Protein AF-A0A1B6HK53-F1 (afdb_monomer_lite)

InterPro domains:
  IPR000101 Gamma-glutamyltranspeptidase [PTHR11686] (2-113)
  IPR029055 Nucleophile aminohydrolases, N-terminal [SSF56235] (1-111)
  IPR043138 Gamma-glutamyltranspeptidase, large subunit [G3DSA:1.10.246.130] (11-114)

Foldseek 3Di:
DVPDDDDDDAWDWAQAPVRDIDTHDDPVDLRLLVNLLCLLCRVVLVPDPDPLLSVQSSVLSNLVSVLLNVLHHHCVPHDVVSVVVSSCCSRPNVSSVVSSVVRDSPDDDPDSVD

Sequence (114 aa):
MNNYTVQWEDPYRADLSDGSTVYSAALPGSGILVTFMLRVLDGFLQFAYSDLQRSQLIIEAFKHAYGRRSDLGDKNKIDPTIFDEVEKNLTDEAAILAVREKIKSNWTSNDVTY

Organism: NCBI:txid320908

Structure (mmCIF, N/CA/C/O backbone):
data_AF-A0A1B6HK53-F1
#
_entry.id   AF-A0A1B6HK53-F1
#
loop_
_atom_site.group_PDB
_atom_site.id
_atom_site.type_symbol
_atom_site.label_atom_id
_atom_site.label_alt_id
_atom_site.label_comp_id
_atom_site.label_asym_id
_atom_site.label_entity_id
_atom_site.label_seq_id
_atom_site.pdbx_PDB_ins_code
_atom_site.Cartn_x
_atom_site.Cartn_y
_atom_site.Cartn_z
_atom_site.occupancy
_atom_site.B_iso_or_equiv
_atom_site.auth_seq_id
_atom_site.auth_comp_id
_atom_site.auth_asym_id
_atom_site.auth_atom_id
_atom_site.pdbx_PDB_model_num
ATOM 1 N N . MET A 1 1 ? -25.337 11.917 21.876 1.00 66.56 1 MET A N 1
ATOM 2 C CA . MET A 1 1 ? -23.873 12.028 22.078 1.00 66.56 1 MET A CA 1
ATOM 3 C C . MET A 1 1 ? -23.387 11.405 23.389 1.00 66.56 1 MET A C 1
ATOM 5 O O . MET A 1 1 ? -22.202 11.143 23.486 1.00 66.56 1 MET A O 1
ATOM 9 N N . ASN A 1 2 ? -24.261 11.084 24.354 1.00 88.88 2 ASN A N 1
ATOM 10 C CA . ASN A 1 2 ? -23.853 10.614 25.691 1.00 88.88 2 ASN A CA 1
ATOM 11 C C . ASN A 1 2 ? -23.100 9.265 25.742 1.00 88.88 2 ASN A C 1
ATOM 13 O O . ASN A 1 2 ? -22.517 8.964 26.773 1.00 88.88 2 ASN A O 1
ATOM 17 N N . ASN A 1 3 ? -23.090 8.482 24.654 1.00 92.38 3 ASN A N 1
ATOM 18 C CA . ASN A 1 3 ? -22.441 7.162 24.587 1.00 92.38 3 ASN A CA 1
ATOM 19 C C . ASN A 1 3 ? -21.288 7.107 23.565 1.00 92.38 3 ASN A C 1
ATOM 21 O O . ASN A 1 3 ? -20.885 6.022 23.157 1.00 92.38 3 ASN A O 1
ATOM 25 N N . TYR A 1 4 ? -20.805 8.255 23.080 1.00 93.12 4 TYR A N 1
ATOM 26 C CA . TYR A 1 4 ? -19.653 8.279 22.180 1.00 93.12 4 TYR A CA 1
ATOM 27 C C . TYR A 1 4 ? -18.367 8.031 22.973 1.00 93.12 4 TYR A C 1
ATOM 29 O O . TYR A 1 4 ? -18.109 8.720 23.960 1.00 93.12 4 TYR A O 1
ATOM 37 N N . THR A 1 5 ? -17.553 7.082 22.521 1.00 92.00 5 THR A N 1
ATOM 38 C CA . THR A 1 5 ? -16.227 6.805 23.077 1.00 92.00 5 THR A CA 1
ATOM 39 C C . THR A 1 5 ? -15.192 6.817 21.960 1.00 92.00 5 THR A C 1
ATOM 41 O O . THR A 1 5 ? -15.459 6.387 20.840 1.00 92.00 5 THR A O 1
ATOM 44 N N . VAL A 1 6 ? -14.006 7.344 22.263 1.00 93.00 6 VAL A N 1
ATOM 45 C CA . VAL A 1 6 ? -12.851 7.262 21.363 1.00 93.00 6 VAL A CA 1
ATOM 46 C C . VAL A 1 6 ? -12.129 5.937 21.577 1.00 93.00 6 VAL A C 1
ATOM 48 O O . VAL A 1 6 ? -12.142 5.394 22.683 1.00 93.00 6 VAL A O 1
ATOM 51 N N . GLN A 1 7 ? -11.489 5.436 20.527 1.00 91.38 7 GLN A N 1
ATOM 52 C CA . GLN A 1 7 ? -10.655 4.241 20.577 1.00 91.38 7 GLN A CA 1
ATOM 53 C C . GLN A 1 7 ? -9.225 4.623 20.206 1.00 91.38 7 GLN A C 1
ATOM 55 O O . GLN A 1 7 ? -9.010 5.405 19.279 1.00 91.38 7 GLN A O 1
ATOM 60 N N . TRP A 1 8 ? -8.268 4.102 20.968 1.00 93.31 8 TRP A N 1
ATOM 61 C CA . TRP A 1 8 ? -6.847 4.207 20.662 1.00 93.31 8 TRP A CA 1
ATOM 62 C C . TRP A 1 8 ? -6.422 2.935 19.951 1.00 93.31 8 TRP A C 1
ATOM 64 O O . TRP A 1 8 ? -6.724 1.843 20.424 1.00 93.31 8 TRP A O 1
ATOM 74 N N . GLU A 1 9 ? -5.747 3.100 18.824 1.00 94.44 9 GLU A N 1
ATOM 75 C CA . GLU A 1 9 ? -5.347 2.013 17.943 1.00 94.44 9 GLU A CA 1
ATOM 76 C C . GLU A 1 9 ? -3.925 2.255 17.456 1.00 94.44 9 GLU A C 1
ATOM 78 O O . GLU A 1 9 ? -3.526 3.406 17.240 1.00 94.44 9 GLU A O 1
ATOM 83 N N . ASP A 1 10 ? -3.176 1.172 17.270 1.00 95.56 10 ASP A N 1
ATOM 84 C CA . ASP A 1 10 ? -1.828 1.257 16.727 1.00 95.56 10 ASP A CA 1
ATOM 85 C C . ASP A 1 10 ? -1.876 1.669 15.248 1.00 95.56 10 ASP A C 1
ATOM 87 O O . ASP A 1 10 ? -2.697 1.157 14.479 1.00 95.56 10 ASP A O 1
ATOM 91 N N . PRO A 1 11 ? -1.015 2.605 14.815 1.00 97.31 11 PRO A N 1
ATOM 92 C CA . PRO A 1 11 ? -0.975 3.029 13.427 1.00 97.31 11 PRO A CA 1
ATOM 93 C C . PRO A 1 11 ? -0.433 1.915 12.529 1.00 97.31 11 PRO A C 1
ATOM 95 O O . PRO A 1 11 ? 0.471 1.167 12.907 1.00 97.31 11 PRO A O 1
ATOM 98 N N . TYR A 1 12 ? -0.894 1.889 11.280 1.00 98.00 12 TYR A N 1
ATOM 99 C CA . TYR A 1 12 ? -0.194 1.128 10.250 1.00 98.00 12 TYR A CA 1
ATOM 100 C C . TYR A 1 12 ? 1.126 1.815 9.918 1.00 98.00 12 TYR A C 1
ATOM 102 O O . TYR A 1 12 ? 1.200 3.048 9.875 1.00 98.00 12 TYR A O 1
ATOM 110 N N . ARG A 1 13 ? 2.166 1.020 9.655 1.00 97.38 13 ARG A N 1
ATOM 111 C CA . ARG A 1 13 ? 3.497 1.529 9.320 1.00 97.38 13 ARG A CA 1
ATOM 112 C C . ARG A 1 13 ? 4.039 0.934 8.025 1.00 97.38 13 ARG A C 1
ATOM 114 O O . ARG A 1 13 ? 3.767 -0.220 7.707 1.00 97.38 13 ARG A O 1
ATOM 121 N N . ALA A 1 14 ? 4.839 1.717 7.313 1.00 98.06 14 ALA A N 1
ATOM 122 C CA . ALA A 1 14 ? 5.667 1.264 6.205 1.00 98.06 14 ALA A CA 1
ATOM 123 C C . ALA A 1 14 ? 7.106 1.718 6.440 1.00 98.06 14 ALA A C 1
ATOM 125 O O . ALA A 1 14 ? 7.377 2.917 6.456 1.00 98.06 14 ALA A O 1
ATOM 126 N N . ASP A 1 15 ? 8.010 0.758 6.589 1.00 97.75 15 ASP A N 1
ATOM 127 C CA . ASP A 1 15 ? 9.449 1.004 6.578 1.00 97.75 15 ASP A CA 1
ATOM 128 C C . ASP A 1 15 ? 9.921 0.991 5.120 1.00 97.75 15 ASP A C 1
ATOM 130 O O . ASP A 1 15 ? 9.546 0.093 4.368 1.00 97.75 15 ASP A O 1
ATOM 134 N N . LEU A 1 16 ? 10.667 2.002 4.682 1.00 97.44 16 LEU A N 1
ATOM 135 C CA . LEU A 1 16 ? 11.100 2.178 3.292 1.00 97.44 16 LEU A CA 1
ATOM 136 C C . LEU A 1 16 ? 12.608 1.951 3.148 1.00 97.44 16 LEU A C 1
ATOM 138 O O . LEU A 1 16 ? 13.372 2.060 4.108 1.00 97.44 16 LEU A O 1
ATOM 142 N N . SER A 1 17 ? 13.045 1.637 1.930 1.00 96.19 17 SER A N 1
ATOM 143 C CA . SER A 1 17 ? 14.442 1.313 1.620 1.00 96.19 17 SER A CA 1
ATOM 144 C C . SER A 1 17 ? 15.427 2.465 1.853 1.00 96.19 17 SER A C 1
ATOM 146 O O . SER A 1 17 ? 16.621 2.220 2.017 1.00 96.19 17 SER A O 1
ATOM 148 N N . ASP A 1 18 ? 14.944 3.707 1.919 1.00 95.50 18 ASP A N 1
ATOM 149 C CA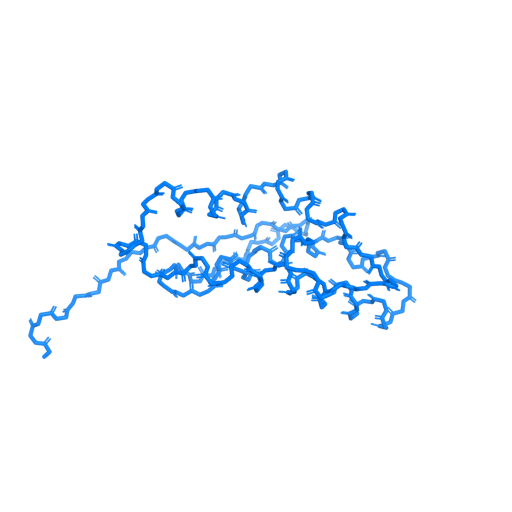 . ASP A 1 18 ? 15.738 4.895 2.253 1.00 95.50 18 ASP A CA 1
ATOM 150 C C . ASP A 1 18 ? 15.946 5.089 3.770 1.00 95.50 18 ASP A C 1
ATOM 152 O O . ASP A 1 18 ? 16.623 6.029 4.187 1.00 95.50 18 ASP A O 1
ATOM 156 N N . GLY A 1 19 ? 15.386 4.198 4.597 1.00 97.31 19 GLY A N 1
ATOM 157 C CA . GLY A 1 19 ? 15.437 4.261 6.057 1.00 97.31 19 GLY A CA 1
ATOM 158 C C . GLY A 1 19 ? 14.319 5.092 6.691 1.00 97.31 19 GLY A C 1
ATOM 159 O O . GLY A 1 19 ? 14.281 5.215 7.916 1.00 97.31 19 GLY A O 1
ATOM 160 N N . SER A 1 20 ? 13.406 5.655 5.896 1.00 97.69 20 SER A N 1
ATOM 161 C CA . SER A 1 20 ? 12.235 6.373 6.397 1.00 97.69 20 SER A CA 1
ATOM 162 C C . SER A 1 20 ? 11.149 5.401 6.872 1.00 97.69 20 SER A C 1
ATOM 164 O O . SER A 1 20 ? 10.888 4.384 6.231 1.00 97.69 20 SER A O 1
ATOM 166 N N . THR A 1 21 ? 10.440 5.758 7.946 1.00 98.38 21 THR A N 1
ATOM 167 C CA . THR A 1 21 ? 9.216 5.061 8.377 1.00 98.38 21 THR A CA 1
ATOM 168 C C . THR A 1 21 ? 8.018 5.989 8.237 1.00 98.38 21 THR A C 1
ATOM 170 O O . THR A 1 21 ? 7.991 7.087 8.798 1.00 98.38 21 THR A O 1
ATOM 173 N N . VAL A 1 22 ? 6.995 5.533 7.520 1.00 98.12 22 VAL A N 1
ATOM 174 C CA . VAL A 1 22 ? 5.719 6.236 7.370 1.00 98.12 22 VAL A CA 1
ATOM 175 C C . VAL A 1 22 ? 4.692 5.611 8.301 1.00 98.12 22 VAL A C 1
ATOM 177 O O . VAL A 1 22 ? 4.440 4.414 8.216 1.00 98.12 22 VAL A O 1
ATOM 180 N N . TYR A 1 23 ? 4.062 6.430 9.141 1.00 98.38 23 TYR A N 1
ATOM 181 C CA . TYR A 1 23 ? 2.931 6.036 9.982 1.00 98.38 23 TYR A CA 1
ATOM 182 C C . TYR A 1 23 ? 1.628 6.578 9.397 1.00 98.38 23 TYR A C 1
ATOM 184 O O . TYR A 1 23 ? 1.565 7.727 8.955 1.00 98.38 23 TYR A O 1
ATOM 192 N N . SER A 1 24 ? 0.577 5.764 9.402 1.00 98.00 24 SER A N 1
ATOM 193 C CA . SER A 1 24 ? -0.739 6.136 8.890 1.00 98.00 24 SER A CA 1
ATOM 194 C C . SER A 1 24 ? -1.868 5.610 9.775 1.00 98.00 24 SER A C 1
ATOM 196 O O . SER A 1 24 ? -1.667 4.764 10.644 1.00 98.00 24 SER A O 1
ATOM 198 N N . ALA A 1 25 ? -3.069 6.148 9.573 1.00 96.62 25 ALA A N 1
ATOM 199 C CA . ALA A 1 25 ? -4.221 5.880 10.426 1.00 96.62 25 ALA A CA 1
ATOM 200 C C . ALA A 1 25 ? -4.624 4.394 10.424 1.00 96.62 25 ALA A C 1
ATOM 202 O O . ALA A 1 25 ? -4.709 3.774 9.363 1.00 96.62 25 ALA A O 1
ATOM 203 N N . ALA A 1 26 ? -4.941 3.864 11.606 1.00 96.31 26 ALA A N 1
ATOM 204 C CA . ALA A 1 26 ? -5.563 2.555 11.779 1.00 96.31 26 ALA A CA 1
ATOM 205 C C . ALA A 1 26 ? -6.967 2.489 11.144 1.00 96.31 26 ALA A C 1
ATOM 207 O O . ALA A 1 26 ? -7.538 3.512 10.743 1.00 96.31 26 ALA A O 1
ATOM 208 N N . LEU A 1 27 ? -7.554 1.290 11.095 1.00 95.06 27 LEU A N 1
ATOM 209 C CA . LEU A 1 27 ? -8.969 1.125 10.756 1.00 95.06 27 LEU A CA 1
ATOM 210 C C . LEU A 1 27 ? -9.873 1.877 11.753 1.00 95.06 27 LEU A C 1
ATOM 212 O O . LEU A 1 27 ? -9.514 2.004 12.923 1.00 95.06 27 LEU A O 1
ATOM 216 N N . PRO A 1 28 ? -11.043 2.387 11.320 1.00 94.00 28 PRO A N 1
ATOM 217 C CA . PRO A 1 28 ? -11.641 2.286 9.979 1.00 94.00 28 PRO A CA 1
ATOM 218 C C . PRO A 1 28 ? -11.047 3.256 8.932 1.00 94.00 28 PRO A C 1
ATOM 220 O O . PRO A 1 28 ? -11.570 3.373 7.821 1.00 94.00 28 PRO A O 1
ATOM 223 N N . GLY A 1 29 ? -9.963 3.971 9.257 1.00 94.50 29 GLY A N 1
ATOM 224 C CA . GLY A 1 29 ? -9.174 4.733 8.288 1.00 94.50 29 GLY A CA 1
ATOM 225 C C . GLY A 1 29 ? -8.486 3.834 7.253 1.00 94.50 29 GLY A C 1
ATOM 226 O O . GLY A 1 29 ? -8.399 2.625 7.406 1.00 94.50 29 GLY A O 1
ATOM 227 N N . SER A 1 30 ? -7.996 4.410 6.153 1.00 96.00 30 SER A N 1
ATOM 228 C CA . SER A 1 30 ? -7.386 3.643 5.045 1.00 96.00 30 SER A CA 1
ATOM 229 C C . SER A 1 30 ? -5.852 3.657 5.056 1.00 96.00 30 SER A C 1
ATOM 231 O O . SER A 1 30 ? -5.232 3.509 4.004 1.00 96.00 30 SER A O 1
ATOM 233 N N . GLY A 1 31 ? -5.228 3.837 6.226 1.00 97.88 31 GLY A N 1
ATOM 234 C CA . GLY A 1 31 ? -3.770 3.910 6.335 1.00 97.88 31 GLY A CA 1
ATOM 235 C C . GLY A 1 31 ? -3.064 2.622 5.920 1.00 97.88 31 GLY A C 1
ATOM 236 O O . GLY A 1 31 ? -2.031 2.712 5.265 1.00 97.88 31 GLY A O 1
ATOM 237 N N . ILE A 1 32 ? -3.677 1.455 6.166 1.00 98.06 32 ILE A N 1
ATOM 238 C CA . ILE A 1 32 ? -3.183 0.147 5.694 1.00 98.06 32 ILE A CA 1
ATOM 239 C C . ILE A 1 32 ? -2.959 0.113 4.176 1.00 98.06 32 ILE A C 1
ATOM 241 O O . ILE A 1 32 ? -1.979 -0.452 3.700 1.00 98.06 32 ILE A O 1
ATOM 245 N N . LEU A 1 33 ? -3.831 0.768 3.399 1.00 98.44 33 LEU A N 1
ATOM 246 C CA . LEU A 1 33 ? -3.679 0.828 1.946 1.00 98.44 33 LEU A CA 1
ATOM 247 C C . LEU A 1 33 ? -2.554 1.770 1.537 1.00 98.44 33 LEU A C 1
ATOM 249 O O . LEU A 1 33 ? -1.821 1.469 0.603 1.00 98.44 33 LEU A O 1
ATOM 253 N N . VAL A 1 34 ? -2.401 2.901 2.229 1.00 98.25 34 VAL A N 1
ATOM 254 C CA . VAL A 1 34 ? -1.301 3.840 1.969 1.00 98.25 34 VAL A CA 1
ATOM 255 C C . VAL A 1 34 ? 0.038 3.161 2.233 1.00 98.25 34 VAL A C 1
ATOM 257 O O . VAL A 1 34 ? 0.920 3.208 1.378 1.00 98.25 34 VAL A O 1
ATOM 260 N N . THR A 1 35 ? 0.179 2.483 3.372 1.00 98.50 35 THR A N 1
ATOM 261 C CA . THR A 1 35 ? 1.406 1.759 3.719 1.00 98.50 35 THR A CA 1
ATOM 262 C C . THR A 1 35 ? 1.673 0.624 2.736 1.00 98.50 35 THR A C 1
ATOM 264 O O . THR A 1 35 ? 2.794 0.517 2.245 1.00 98.50 35 THR A O 1
ATOM 267 N N . PHE A 1 36 ? 0.651 -0.147 2.351 1.00 98.62 36 PHE A N 1
ATOM 268 C CA . PHE A 1 36 ? 0.760 -1.173 1.312 1.00 98.62 36 PHE A CA 1
ATOM 269 C C . PHE A 1 36 ? 1.250 -0.597 -0.026 1.00 98.62 36 PHE A C 1
ATOM 271 O O . PHE A 1 36 ? 2.237 -1.079 -0.574 1.00 98.62 36 PHE A O 1
ATOM 278 N N . MET A 1 37 ? 0.621 0.470 -0.537 1.00 98.69 37 MET A N 1
ATOM 279 C CA . MET A 1 37 ? 1.005 1.096 -1.812 1.00 98.69 37 MET A CA 1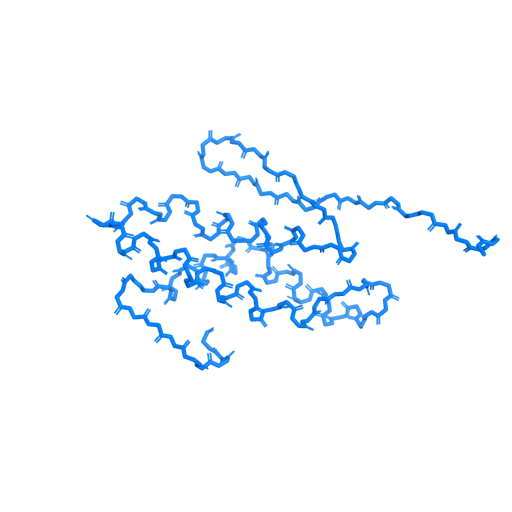
ATOM 280 C C . MET A 1 37 ? 2.449 1.603 -1.785 1.00 98.69 37 MET A C 1
ATOM 282 O O . MET A 1 37 ? 3.188 1.396 -2.746 1.00 98.69 37 MET A O 1
ATOM 286 N N . LEU A 1 38 ? 2.877 2.227 -0.684 1.00 98.31 38 LEU A N 1
ATOM 287 C CA . LEU A 1 38 ? 4.260 2.678 -0.523 1.00 98.31 38 LEU A CA 1
ATOM 288 C C . LEU A 1 38 ? 5.238 1.502 -0.517 1.00 98.31 38 LEU A C 1
ATOM 290 O O . LEU A 1 38 ? 6.236 1.549 -1.232 1.00 98.31 38 LEU A O 1
ATOM 294 N N . ARG A 1 39 ? 4.930 0.422 0.212 1.00 98.44 39 ARG A N 1
ATOM 295 C CA . ARG A 1 39 ? 5.752 -0.797 0.212 1.00 98.44 39 ARG A CA 1
ATOM 296 C C . ARG A 1 39 ? 5.793 -1.459 -1.167 1.00 98.44 39 ARG A C 1
ATOM 298 O O . ARG A 1 39 ? 6.861 -1.883 -1.589 1.00 98.44 39 ARG A O 1
ATOM 305 N N . VAL A 1 40 ? 4.694 -1.494 -1.925 1.00 98.44 40 VAL A N 1
ATOM 306 C CA . VAL A 1 40 ? 4.687 -1.993 -3.317 1.00 98.44 40 VAL A CA 1
ATOM 307 C C . VAL A 1 40 ? 5.574 -1.135 -4.224 1.00 98.44 40 VAL A C 1
ATOM 309 O O . VAL A 1 40 ? 6.254 -1.684 -5.086 1.00 98.44 40 VAL A O 1
ATOM 312 N N . LEU A 1 41 ? 5.613 0.184 -4.033 1.00 98.12 41 LEU A N 1
ATOM 313 C CA . LEU A 1 41 ? 6.356 1.113 -4.895 1.00 98.12 41 LEU A CA 1
ATOM 314 C C . LEU A 1 41 ? 7.822 1.338 -4.480 1.00 98.12 41 LEU A C 1
ATOM 316 O O . LEU A 1 41 ? 8.608 1.833 -5.292 1.00 98.12 41 LEU A O 1
ATOM 320 N N . ASP A 1 42 ? 8.204 0.964 -3.258 1.00 97.62 42 ASP A N 1
ATOM 321 C CA . ASP A 1 42 ? 9.531 1.192 -2.671 1.00 97.62 42 ASP A CA 1
ATOM 322 C C . ASP A 1 42 ? 10.675 0.580 -3.503 1.00 97.62 42 ASP A C 1
ATOM 324 O O . ASP A 1 42 ? 10.782 -0.639 -3.658 1.00 97.62 42 ASP A O 1
ATOM 328 N N . GLY A 1 43 ? 11.516 1.429 -4.097 1.00 95.25 43 GLY A N 1
ATOM 329 C CA . GLY A 1 43 ? 12.559 1.018 -5.045 1.00 95.25 43 GLY A CA 1
ATOM 330 C C . GLY A 1 43 ? 12.036 0.485 -6.388 1.00 95.25 43 GLY A C 1
ATOM 331 O O . GLY A 1 43 ? 12.828 0.186 -7.274 1.00 95.25 43 GLY A O 1
ATOM 332 N N . PHE A 1 44 ? 10.721 0.382 -6.598 1.00 95.31 44 PHE A N 1
ATOM 333 C CA . PHE A 1 44 ? 10.145 -0.160 -7.833 1.00 95.31 44 PHE A CA 1
ATOM 334 C C . PHE A 1 44 ? 10.112 0.877 -8.964 1.00 95.31 44 PHE A C 1
ATOM 336 O O . PHE A 1 44 ? 10.320 0.556 -10.134 1.00 95.31 44 PHE A O 1
ATOM 343 N N . LEU A 1 45 ? 9.928 2.154 -8.623 1.00 95.75 45 LEU A N 1
ATOM 344 C CA . LEU A 1 45 ? 9.858 3.241 -9.608 1.00 95.75 45 LEU A CA 1
ATOM 345 C C . LEU A 1 45 ? 11.177 3.497 -10.351 1.00 95.75 45 LEU A C 1
ATOM 347 O O . LEU A 1 45 ? 11.160 4.097 -11.425 1.00 95.75 45 LEU A O 1
ATOM 351 N N . GLN A 1 46 ? 12.307 3.014 -9.826 1.00 94.94 46 GLN A N 1
ATOM 352 C CA . GLN A 1 46 ? 13.615 3.140 -10.477 1.00 94.94 46 GLN A CA 1
ATOM 353 C C . GLN A 1 46 ? 13.709 2.346 -11.791 1.00 94.94 46 GLN A C 1
ATOM 355 O O . GLN A 1 46 ? 14.558 2.640 -12.628 1.00 94.94 46 GLN A O 1
ATOM 360 N N . PHE A 1 47 ? 12.834 1.352 -11.987 1.00 93.00 47 PHE A N 1
ATOM 361 C CA . PHE A 1 47 ? 12.799 0.523 -13.194 1.00 93.00 47 PHE A CA 1
ATOM 362 C C . PHE A 1 47 ? 11.991 1.153 -14.341 1.00 93.00 47 PHE A C 1
ATOM 364 O O . PHE A 1 47 ? 11.922 0.586 -15.429 1.00 93.00 47 PHE A O 1
ATOM 371 N N . ALA A 1 48 ? 11.373 2.317 -14.121 1.00 96.00 48 ALA A N 1
ATOM 372 C CA . ALA A 1 48 ? 10.639 3.042 -15.150 1.00 96.00 48 ALA A CA 1
ATOM 373 C C . ALA A 1 48 ? 11.537 4.052 -15.886 1.00 96.00 48 ALA A C 1
ATOM 375 O O . ALA A 1 48 ? 12.178 4.910 -15.278 1.00 96.00 48 ALA A O 1
ATOM 376 N N . TYR A 1 49 ? 11.508 4.008 -17.218 1.00 96.31 49 TYR A N 1
ATOM 377 C CA . TYR A 1 49 ? 12.333 4.839 -18.104 1.00 96.31 49 TYR A CA 1
ATOM 378 C C . TYR A 1 49 ? 11.643 6.133 -18.557 1.00 96.31 49 TYR A C 1
ATOM 380 O O . TYR A 1 49 ? 12.255 6.965 -19.222 1.00 96.31 49 TYR A O 1
ATOM 388 N N . SER A 1 50 ? 10.368 6.321 -18.214 1.00 97.75 50 SER A N 1
ATOM 389 C CA . SER A 1 50 ? 9.585 7.507 -18.563 1.00 97.75 50 SER A CA 1
ATOM 390 C C . SER A 1 50 ? 8.540 7.816 -17.498 1.00 97.75 50 SER A C 1
ATOM 392 O O . SER A 1 50 ? 8.183 6.955 -16.691 1.00 97.75 50 SER A O 1
ATOM 394 N N . ASP A 1 51 ? 8.008 9.037 -17.521 1.00 97.38 51 ASP A N 1
ATOM 395 C CA . ASP A 1 51 ? 6.916 9.423 -16.622 1.00 97.38 51 ASP A CA 1
ATOM 396 C C . ASP A 1 51 ? 5.649 8.615 -16.891 1.00 97.38 51 ASP A C 1
ATOM 398 O O . ASP A 1 51 ? 4.967 8.228 -15.950 1.00 97.38 51 ASP A O 1
ATOM 402 N N . LEU A 1 52 ? 5.395 8.249 -18.153 1.00 97.50 52 LEU A N 1
ATOM 403 C CA . LEU A 1 52 ? 4.292 7.358 -18.509 1.00 97.50 52 LEU A CA 1
ATOM 404 C C . LEU A 1 52 ? 4.420 5.995 -17.812 1.00 97.50 52 LEU A C 1
ATOM 406 O O . LEU A 1 52 ? 3.456 5.514 -17.222 1.00 97.50 52 LEU A O 1
ATOM 410 N N . GLN A 1 53 ? 5.611 5.389 -17.835 1.00 97.94 53 GLN A N 1
ATOM 411 C CA . GLN A 1 53 ? 5.847 4.122 -17.140 1.00 97.94 53 GLN A CA 1
ATOM 412 C C . GLN A 1 53 ? 5.763 4.283 -15.620 1.00 97.94 53 GLN A C 1
ATOM 414 O O . GLN A 1 53 ? 5.186 3.425 -14.958 1.00 97.94 53 GLN A O 1
ATOM 419 N N . ARG A 1 54 ? 6.280 5.383 -15.053 1.00 98.00 54 ARG A N 1
ATOM 420 C CA . ARG A 1 54 ? 6.149 5.670 -13.614 1.00 98.00 54 ARG A CA 1
ATOM 421 C C . ARG A 1 54 ? 4.686 5.779 -13.202 1.00 98.00 54 ARG A C 1
ATOM 423 O O . ARG A 1 54 ? 4.280 5.119 -12.251 1.00 98.00 54 ARG A O 1
ATOM 430 N N . SER A 1 55 ? 3.888 6.554 -13.935 1.00 98.12 55 SER A N 1
ATOM 431 C CA . SER A 1 55 ? 2.448 6.663 -13.701 1.00 98.12 55 SER A CA 1
ATOM 432 C C . SER A 1 55 ? 1.761 5.306 -13.809 1.00 98.12 55 SER A C 1
ATOM 434 O O . SER A 1 55 ? 0.946 4.995 -12.949 1.00 98.12 55 SER A O 1
ATOM 436 N N . GLN A 1 56 ? 2.126 4.473 -14.790 1.00 97.88 56 GLN A N 1
ATOM 437 C CA . GLN A 1 56 ? 1.576 3.123 -14.922 1.00 97.88 56 GLN A CA 1
ATOM 438 C C . GLN A 1 56 ? 1.852 2.266 -13.678 1.00 97.88 56 GLN A C 1
ATOM 440 O O . GLN A 1 56 ? 0.920 1.689 -13.128 1.00 97.88 56 GLN A O 1
ATOM 445 N N . LEU A 1 57 ? 3.095 2.220 -13.185 1.00 98.25 57 LEU A N 1
ATOM 446 C CA . LEU A 1 57 ? 3.435 1.449 -11.980 1.00 98.25 57 LEU A CA 1
ATOM 447 C C . LEU A 1 57 ? 2.667 1.941 -10.741 1.00 98.25 57 LEU A C 1
ATOM 449 O O . LEU A 1 57 ? 2.175 1.127 -9.960 1.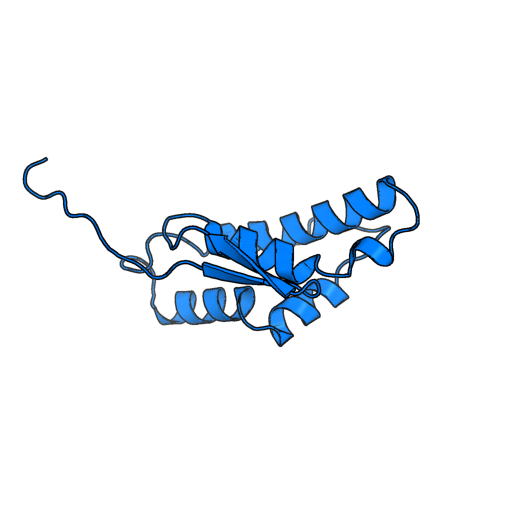00 98.25 57 LEU A O 1
ATOM 453 N N . ILE A 1 58 ? 2.525 3.263 -10.581 1.00 98.56 58 ILE A N 1
ATOM 454 C CA . ILE A 1 58 ? 1.750 3.871 -9.486 1.00 98.56 58 ILE A CA 1
ATOM 455 C C . ILE A 1 58 ? 0.271 3.482 -9.588 1.00 98.56 58 ILE A C 1
ATOM 457 O O . ILE A 1 58 ? -0.322 3.050 -8.602 1.00 98.56 58 ILE A O 1
ATOM 461 N N . ILE A 1 59 ? -0.320 3.605 -10.778 1.00 98.06 59 ILE A N 1
ATOM 462 C CA . ILE A 1 59 ? -1.730 3.282 -11.019 1.00 98.06 59 ILE A CA 1
ATOM 463 C C . ILE A 1 59 ? -2.004 1.804 -10.731 1.00 98.06 59 ILE A C 1
ATOM 465 O O . ILE A 1 59 ? -2.995 1.492 -10.074 1.00 98.06 59 ILE A O 1
ATOM 469 N N . GLU A 1 60 ? -1.136 0.890 -11.161 1.00 98.12 60 GLU A N 1
ATOM 470 C CA . GLU A 1 60 ? -1.320 -0.539 -10.891 1.00 98.12 60 GLU A CA 1
ATOM 471 C C . GLU A 1 60 ? -1.218 -0.860 -9.392 1.00 98.12 60 GLU A C 1
ATOM 473 O O . GLU A 1 60 ? -2.054 -1.598 -8.870 1.00 98.12 60 GLU A O 1
ATOM 478 N N . ALA A 1 61 ? -0.276 -0.247 -8.664 1.00 98.12 61 ALA A N 1
ATOM 479 C CA . ALA A 1 61 ? -0.203 -0.389 -7.207 1.00 98.12 61 ALA A CA 1
ATOM 480 C C . ALA A 1 61 ? -1.495 0.098 -6.527 1.00 98.12 61 ALA A C 1
ATOM 482 O O . ALA A 1 61 ? -2.005 -0.550 -5.609 1.00 98.12 61 ALA A O 1
ATOM 483 N N . PHE A 1 62 ? -2.068 1.202 -7.016 1.00 97.81 62 PHE A N 1
ATOM 484 C CA . PHE A 1 62 ? -3.341 1.719 -6.518 1.00 97.81 62 PHE A CA 1
ATOM 485 C C . PHE A 1 62 ? -4.484 0.747 -6.806 1.00 97.81 62 PHE A C 1
ATOM 487 O O . PHE A 1 62 ? -5.305 0.500 -5.928 1.00 97.81 62 PHE A O 1
ATOM 494 N N . LYS A 1 63 ? -4.535 0.146 -7.996 1.00 97.25 63 LYS A N 1
ATOM 495 C CA . LYS A 1 63 ? -5.577 -0.828 -8.347 1.00 97.25 63 LYS A CA 1
ATOM 496 C C . LYS A 1 63 ? -5.560 -2.045 -7.431 1.00 97.25 63 LYS A C 1
ATOM 498 O O . LYS A 1 63 ? -6.615 -2.402 -6.915 1.00 97.25 63 LYS A O 1
ATOM 503 N N . HIS A 1 64 ? -4.392 -2.627 -7.159 1.00 96.25 64 HIS A N 1
ATOM 504 C CA . HIS A 1 64 ? -4.300 -3.753 -6.224 1.00 96.25 64 HIS A CA 1
ATOM 505 C C . HIS A 1 64 ? -4.705 -3.356 -4.797 1.00 96.25 64 HIS A C 1
ATOM 507 O O . HIS A 1 64 ? -5.446 -4.091 -4.146 1.00 96.25 64 HIS A O 1
ATOM 513 N N . ALA A 1 65 ? -4.300 -2.172 -4.324 1.00 97.00 65 ALA A N 1
ATOM 514 C CA . ALA A 1 65 ? -4.694 -1.683 -3.003 1.00 97.00 65 ALA A CA 1
ATOM 515 C C . ALA A 1 65 ? -6.214 -1.470 -2.895 1.00 97.00 65 ALA A C 1
ATOM 517 O O . ALA A 1 65 ? -6.863 -1.951 -1.966 1.00 97.00 65 ALA A O 1
ATOM 518 N N . TYR A 1 66 ? -6.805 -0.778 -3.870 1.00 95.75 66 TYR A N 1
ATOM 519 C CA . TYR A 1 66 ? -8.238 -0.492 -3.882 1.00 95.75 66 TYR A CA 1
ATOM 520 C C . TYR A 1 66 ? -9.095 -1.726 -4.177 1.00 95.75 66 TYR A C 1
ATOM 522 O O . TYR A 1 66 ? -10.225 -1.782 -3.694 1.00 95.75 66 TYR A O 1
ATOM 530 N N . GLY A 1 67 ? -8.560 -2.741 -4.861 1.00 93.94 67 GLY A N 1
ATOM 531 C CA . GLY A 1 67 ? -9.212 -4.045 -5.005 1.00 93.94 67 GLY A CA 1
ATOM 532 C C . GLY A 1 67 ? -9.534 -4.689 -3.653 1.00 93.94 67 GLY A C 1
ATOM 533 O O . GLY A 1 67 ? -10.604 -5.265 -3.486 1.00 93.94 67 GLY A O 1
ATOM 534 N N . ARG A 1 68 ? -8.671 -4.490 -2.648 1.00 93.12 68 ARG A N 1
ATOM 535 C CA . ARG A 1 68 ? -8.872 -4.985 -1.273 1.00 93.12 68 ARG A CA 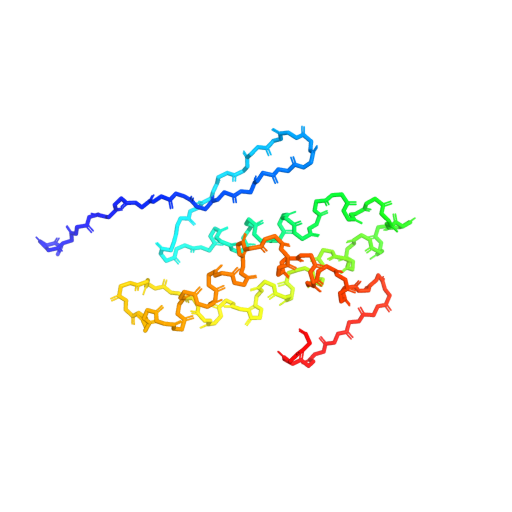1
ATOM 536 C C . ARG A 1 68 ? -9.653 -4.029 -0.375 1.00 93.12 68 ARG A C 1
ATOM 538 O O . ARG A 1 68 ? -10.064 -4.398 0.717 1.00 93.12 68 ARG A O 1
ATOM 545 N N . ARG A 1 69 ? -9.907 -2.787 -0.804 1.00 94.12 69 ARG A N 1
ATOM 546 C CA . ARG A 1 69 ? -10.567 -1.767 0.035 1.00 94.12 69 ARG A CA 1
ATOM 547 C C . ARG A 1 69 ? -11.997 -2.140 0.431 1.00 94.12 69 ARG A C 1
ATOM 549 O O . ARG A 1 69 ? -12.495 -1.623 1.432 1.00 94.12 69 ARG A O 1
ATOM 556 N N . SER A 1 70 ? -12.658 -2.978 -0.364 1.00 92.00 70 SER A N 1
ATOM 557 C CA . SER A 1 70 ? -14.008 -3.471 -0.073 1.00 92.00 70 SER A CA 1
ATOM 558 C C . SER A 1 70 ? -14.046 -4.511 1.054 1.00 92.00 70 SER A C 1
ATOM 560 O O . SER A 1 70 ? -15.080 -4.642 1.701 1.00 92.00 70 SER A O 1
ATOM 562 N N . ASP A 1 71 ? -12.908 -5.142 1.358 1.00 92.38 71 ASP A N 1
ATOM 563 C CA . ASP A 1 71 ? -12.751 -6.103 2.455 1.00 92.38 71 ASP A CA 1
ATOM 564 C C . ASP A 1 71 ? -12.521 -5.415 3.821 1.00 92.38 71 ASP A C 1
ATOM 566 O O . ASP A 1 71 ? -12.490 -6.068 4.862 1.00 92.38 71 ASP A O 1
ATOM 570 N N . LEU A 1 72 ? -12.320 -4.089 3.831 1.00 94.56 72 LEU A N 1
ATOM 571 C CA . LEU A 1 72 ? -11.892 -3.312 4.998 1.00 94.56 72 LEU A CA 1
ATOM 572 C C . LEU A 1 72 ? -13.013 -2.423 5.558 1.00 94.56 72 LEU A C 1
ATOM 574 O O . LEU A 1 72 ? -13.828 -1.861 4.822 1.00 94.56 72 LEU A O 1
ATOM 578 N N . GLY A 1 73 ? -12.989 -2.199 6.872 1.00 92.88 73 GLY A N 1
ATOM 579 C CA . GLY A 1 73 ? -13.975 -1.389 7.591 1.00 92.88 73 GLY A CA 1
ATOM 580 C C . GLY A 1 73 ? -13.668 -1.301 9.087 1.00 92.88 73 GLY A C 1
ATOM 581 O O . GLY A 1 73 ? -12.507 -1.307 9.481 1.00 92.88 73 GLY A O 1
ATOM 582 N N . ASP A 1 74 ? -14.693 -1.200 9.934 1.00 94.12 74 ASP A N 1
ATOM 583 C CA . ASP A 1 74 ? -14.500 -1.286 11.389 1.00 94.12 74 ASP A CA 1
ATOM 584 C C . ASP A 1 74 ? -14.146 -2.730 11.768 1.00 94.12 74 ASP A C 1
ATOM 586 O O . ASP A 1 74 ? -14.995 -3.619 11.685 1.00 94.12 74 ASP A O 1
ATOM 590 N N . LYS A 1 75 ? -12.901 -2.962 12.199 1.00 89.44 75 LYS A N 1
ATOM 591 C CA . LYS A 1 75 ? -12.397 -4.292 12.574 1.00 89.44 75 LYS A CA 1
ATOM 592 C C . LYS A 1 75 ? -13.237 -4.980 13.655 1.00 89.44 75 LYS A C 1
ATOM 594 O O . LYS A 1 75 ? -13.316 -6.199 13.685 1.00 89.44 75 LYS A O 1
ATOM 599 N N . ASN A 1 76 ? -13.937 -4.216 14.501 1.00 89.81 76 ASN A N 1
ATOM 600 C CA . ASN A 1 76 ? -14.813 -4.760 15.542 1.00 89.81 76 ASN A CA 1
ATOM 601 C C . ASN A 1 76 ? -16.179 -5.225 15.000 1.00 89.81 76 ASN A C 1
ATOM 603 O O . ASN A 1 76 ? -17.033 -5.676 15.769 1.00 89.81 76 ASN A O 1
ATOM 607 N N . LYS A 1 77 ? -16.433 -5.034 13.700 1.00 90.88 77 LYS A N 1
ATOM 608 C CA . LYS A 1 77 ? -17.692 -5.343 13.004 1.00 90.88 77 LYS A CA 1
ATOM 609 C C . LYS A 1 77 ? -17.510 -6.309 11.833 1.00 90.88 77 LYS A C 1
ATOM 611 O O . LYS A 1 77 ? -18.500 -6.635 11.183 1.00 90.88 77 LYS A O 1
ATOM 616 N N . ILE A 1 78 ? -16.282 -6.746 11.567 1.00 88.88 78 ILE A N 1
ATOM 617 C CA . ILE A 1 78 ? -15.931 -7.674 10.488 1.00 88.88 78 ILE A CA 1
ATOM 618 C C . ILE A 1 78 ? -15.636 -9.044 11.104 1.00 88.88 78 ILE A C 1
ATOM 620 O O . ILE A 1 78 ? -15.245 -9.133 12.267 1.00 88.88 78 ILE A O 1
ATOM 624 N N . ASP A 1 79 ? -15.856 -10.115 10.339 1.00 92.31 79 ASP A N 1
ATOM 625 C CA . ASP A 1 79 ? -15.425 -11.451 10.742 1.00 92.31 79 ASP A CA 1
ATOM 626 C C . ASP A 1 79 ? -13.893 -11.471 10.948 1.00 92.31 79 ASP A C 1
ATOM 628 O O . ASP A 1 79 ? -13.164 -11.150 10.003 1.00 92.31 79 ASP A O 1
ATOM 632 N N . PRO A 1 80 ? -13.390 -11.846 12.142 1.00 90.50 80 PRO A N 1
ATOM 633 C CA . PRO A 1 80 ? -11.960 -11.792 12.437 1.00 90.50 80 PRO A CA 1
ATOM 634 C C . PRO A 1 80 ? -11.111 -12.647 11.496 1.00 90.50 80 PRO A C 1
ATOM 636 O O . PRO A 1 80 ? -10.021 -12.239 11.122 1.00 90.50 80 PRO A O 1
ATOM 639 N N . THR A 1 81 ? -11.611 -13.806 11.058 1.00 91.44 81 THR A N 1
ATOM 640 C CA . THR A 1 81 ? -10.827 -14.716 10.210 1.00 91.44 81 THR A CA 1
ATOM 641 C C . THR A 1 81 ? -10.617 -14.152 8.809 1.00 91.44 81 THR A C 1
ATOM 643 O O . THR A 1 81 ? -9.516 -14.238 8.269 1.00 91.44 81 THR A O 1
ATOM 646 N N . ILE A 1 82 ? -11.651 -13.518 8.248 1.00 88.94 82 ILE A N 1
ATOM 647 C CA . ILE A 1 82 ? -11.570 -12.834 6.951 1.00 88.94 82 ILE A CA 1
ATOM 648 C C . ILE A 1 82 ? -10.666 -11.606 7.074 1.00 88.94 82 ILE A C 1
ATOM 650 O O . ILE A 1 82 ? -9.821 -11.362 6.212 1.00 88.94 82 ILE A O 1
ATOM 654 N N . PHE A 1 83 ? -10.832 -10.840 8.154 1.00 93.69 83 PHE A N 1
ATOM 655 C CA . PHE A 1 83 ? -10.034 -9.648 8.401 1.00 93.69 83 PHE A CA 1
ATOM 656 C C . PHE A 1 83 ? -8.539 -9.970 8.519 1.00 93.69 83 PHE A C 1
ATOM 658 O O . PHE A 1 83 ? -7.743 -9.350 7.816 1.00 93.69 83 PHE A O 1
ATOM 665 N N . ASP A 1 84 ? -8.168 -10.969 9.321 1.00 94.12 84 ASP A N 1
ATOM 666 C CA . ASP A 1 84 ? -6.773 -11.362 9.538 1.00 94.12 84 ASP A CA 1
ATOM 667 C C . ASP A 1 84 ? -6.092 -11.788 8.225 1.00 94.12 84 ASP A C 1
ATOM 669 O O . ASP A 1 84 ? -4.929 -11.462 7.977 1.00 94.12 84 ASP A O 1
ATOM 673 N N . GLU A 1 85 ? -6.813 -12.484 7.339 1.00 94.44 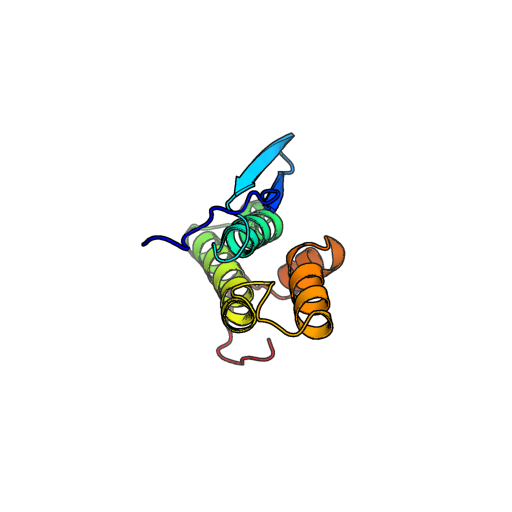85 GLU A N 1
ATOM 674 C CA . GLU A 1 85 ? -6.296 -12.863 6.021 1.00 94.44 85 GLU A CA 1
ATOM 675 C C . GLU A 1 85 ? -6.062 -11.638 5.123 1.00 94.44 85 GLU A C 1
ATOM 677 O O . GLU A 1 85 ? -5.035 -11.531 4.442 1.00 94.44 85 GLU A O 1
ATOM 682 N N . VAL A 1 86 ? -7.008 -10.699 5.100 1.00 94.75 86 VAL A N 1
ATOM 683 C CA . VAL A 1 86 ? -6.908 -9.464 4.309 1.00 94.75 86 VAL A CA 1
ATOM 684 C C . VAL A 1 86 ? -5.774 -8.588 4.832 1.00 94.75 86 VAL A C 1
ATOM 686 O O . VAL A 1 86 ? -4.944 -8.128 4.046 1.00 94.75 86 VAL A O 1
ATOM 689 N N . GLU A 1 87 ? -5.709 -8.382 6.145 1.00 96.38 87 GLU A N 1
ATOM 690 C CA . GLU A 1 87 ? -4.669 -7.594 6.798 1.00 96.38 87 GLU A CA 1
ATOM 691 C C . GLU A 1 87 ? -3.290 -8.196 6.539 1.00 96.38 87 GLU A C 1
ATOM 693 O O . GLU A 1 87 ? -2.380 -7.477 6.119 1.00 96.38 87 GLU A O 1
ATOM 698 N N . LYS A 1 88 ? -3.141 -9.519 6.674 1.00 96.38 88 LYS A N 1
ATOM 699 C CA . LYS A 1 88 ? -1.892 -10.213 6.352 1.00 96.38 88 LYS A CA 1
ATOM 700 C C . LYS A 1 88 ? -1.482 -10.001 4.897 1.00 96.38 88 LYS A C 1
ATOM 702 O O . LYS A 1 88 ? -0.336 -9.653 4.642 1.00 96.38 88 LYS A O 1
ATOM 707 N N . ASN A 1 89 ? -2.399 -10.137 3.941 1.00 95.69 89 ASN A N 1
ATOM 708 C CA . ASN A 1 89 ? -2.095 -9.908 2.522 1.00 95.69 89 ASN A CA 1
ATOM 709 C C . ASN A 1 89 ? -1.624 -8.472 2.218 1.00 95.69 89 ASN A C 1
ATOM 711 O O . ASN A 1 89 ? -0.922 -8.255 1.231 1.00 95.69 89 ASN A O 1
ATOM 715 N N . LEU A 1 90 ? -2.027 -7.496 3.035 1.00 97.56 90 LEU A N 1
ATOM 716 C CA . LEU A 1 90 ? -1.689 -6.080 2.870 1.00 97.56 90 LEU A CA 1
ATOM 717 C C . LEU A 1 90 ? -0.473 -5.631 3.696 1.00 97.56 90 LEU A C 1
ATOM 719 O O . LEU A 1 90 ? 0.010 -4.516 3.497 1.00 97.56 90 LEU A O 1
ATOM 723 N N . THR A 1 91 ? 0.017 -6.459 4.619 1.00 97.31 91 THR A N 1
ATOM 724 C CA . THR A 1 91 ? 1.099 -6.098 5.555 1.00 97.31 91 THR A CA 1
ATOM 725 C C . THR A 1 91 ? 2.303 -7.034 5.493 1.00 97.31 91 THR A C 1
ATOM 727 O O . THR A 1 91 ? 3.412 -6.609 5.815 1.00 97.31 91 THR A O 1
ATOM 730 N N . ASP A 1 92 ? 2.119 -8.277 5.046 1.00 97.62 92 ASP A N 1
ATOM 731 C CA . ASP A 1 92 ? 3.191 -9.251 4.876 1.00 97.62 92 ASP A CA 1
ATOM 732 C C . ASP A 1 92 ? 4.074 -8.905 3.671 1.00 97.62 92 ASP A C 1
ATOM 734 O O . ASP A 1 92 ? 3.597 -8.627 2.567 1.00 97.62 92 ASP A O 1
ATOM 738 N N . GLU A 1 93 ? 5.388 -8.936 3.880 1.00 96.25 93 GLU A N 1
ATOM 739 C CA . GLU A 1 93 ? 6.357 -8.543 2.861 1.00 96.25 93 GLU A CA 1
ATOM 740 C C . GLU A 1 93 ? 6.330 -9.462 1.635 1.00 96.25 93 GLU A C 1
ATOM 742 O O . GLU A 1 93 ? 6.383 -8.972 0.506 1.00 96.25 93 GLU A O 1
ATOM 747 N N . ALA A 1 94 ? 6.194 -10.777 1.823 1.00 97.44 94 ALA A N 1
ATOM 748 C CA . ALA A 1 94 ? 6.153 -11.711 0.704 1.00 97.44 94 ALA A CA 1
ATOM 749 C C . ALA A 1 94 ? 4.880 -11.511 -0.131 1.00 97.44 94 ALA A C 1
ATOM 751 O O . ALA A 1 94 ? 4.946 -11.533 -1.361 1.00 97.44 94 ALA A O 1
ATOM 752 N N . ALA A 1 95 ? 3.740 -11.246 0.515 1.00 97.19 95 ALA A N 1
ATOM 753 C CA . ALA A 1 95 ? 2.491 -10.922 -0.176 1.00 97.19 95 ALA A CA 1
ATOM 754 C C . ALA A 1 95 ? 2.598 -9.615 -0.985 1.00 97.19 95 ALA A C 1
ATOM 756 O O . ALA A 1 95 ? 2.206 -9.569 -2.154 1.00 97.19 95 ALA A O 1
ATOM 757 N N . ILE A 1 96 ? 3.190 -8.570 -0.399 1.00 98.00 96 ILE A N 1
ATOM 758 C CA . ILE A 1 96 ? 3.440 -7.289 -1.076 1.00 98.00 96 ILE A CA 1
ATOM 759 C C . ILE A 1 96 ? 4.347 -7.472 -2.301 1.00 98.00 96 ILE A C 1
ATOM 761 O O . ILE A 1 96 ? 4.054 -6.942 -3.377 1.00 98.00 96 ILE A O 1
ATOM 765 N N . LEU A 1 97 ? 5.440 -8.226 -2.163 1.00 96.62 97 LEU A N 1
ATOM 766 C CA . LEU A 1 97 ? 6.370 -8.483 -3.264 1.00 96.62 97 LEU A CA 1
ATOM 767 C C . LEU A 1 97 ? 5.726 -9.325 -4.369 1.00 96.62 97 LEU A C 1
ATOM 769 O O . LEU A 1 97 ? 5.907 -9.012 -5.544 1.00 96.62 97 LEU A O 1
ATOM 773 N N . ALA A 1 98 ? 4.897 -10.309 -4.017 1.00 96.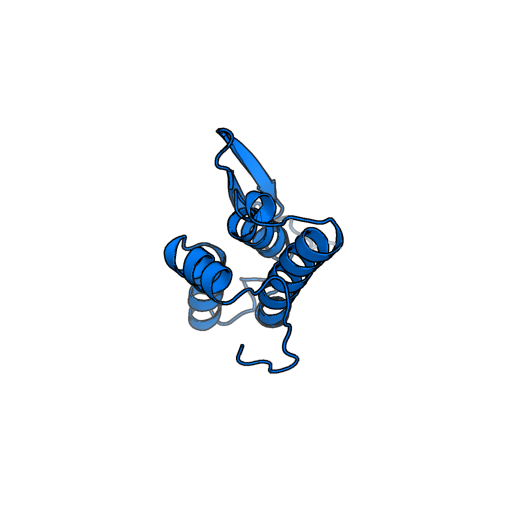75 98 ALA A N 1
ATOM 774 C CA . ALA A 1 98 ? 4.136 -11.083 -4.995 1.00 96.75 98 ALA A CA 1
ATOM 775 C C . ALA A 1 98 ? 3.175 -10.201 -5.811 1.00 96.75 98 ALA A C 1
ATOM 777 O O . ALA A 1 98 ? 3.007 -10.414 -7.011 1.00 96.75 98 ALA A O 1
ATOM 778 N N . VAL A 1 99 ? 2.564 -9.176 -5.201 1.00 96.50 99 VAL A N 1
ATOM 779 C CA . VAL A 1 99 ? 1.777 -8.180 -5.950 1.00 96.50 99 VAL A CA 1
ATOM 780 C C . VAL A 1 99 ? 2.676 -7.359 -6.872 1.00 96.50 99 VAL A C 1
ATOM 782 O O . VAL A 1 99 ? 2.349 -7.189 -8.044 1.00 96.50 99 VAL A O 1
ATOM 785 N N . ARG A 1 100 ? 3.828 -6.884 -6.385 1.00 96.81 100 ARG A N 1
ATOM 786 C CA . ARG A 1 100 ? 4.786 -6.124 -7.204 1.00 96.81 100 ARG A CA 1
ATOM 787 C C . ARG A 1 100 ? 5.210 -6.895 -8.459 1.00 96.81 100 ARG A C 1
ATOM 789 O O . ARG A 1 100 ? 5.275 -6.299 -9.528 1.00 96.81 100 ARG A O 1
ATOM 796 N N . GLU A 1 101 ? 5.454 -8.199 -8.352 1.00 96.06 101 GLU A N 1
ATOM 797 C CA . GLU A 1 101 ? 5.842 -9.059 -9.483 1.00 96.06 101 GLU A CA 1
ATOM 798 C C . GLU A 1 101 ? 4.770 -9.163 -10.579 1.00 96.06 101 GLU A C 1
ATOM 800 O O . GLU A 1 101 ? 5.095 -9.384 -11.748 1.00 96.06 101 GLU A O 1
ATOM 805 N N . LYS A 1 102 ? 3.491 -8.978 -10.233 1.00 95.00 102 LYS A N 1
ATOM 806 C CA . LYS A 1 102 ? 2.387 -8.976 -11.203 1.00 95.00 102 LYS A CA 1
ATOM 807 C C . LYS A 1 102 ? 2.314 -7.683 -12.014 1.00 95.00 102 LYS A C 1
ATOM 809 O O . LYS A 1 102 ? 1.865 -7.718 -13.162 1.00 95.00 102 LYS A O 1
ATOM 814 N N . ILE A 1 103 ? 2.745 -6.564 -11.429 1.00 96.94 103 ILE A N 1
ATOM 815 C CA . ILE A 1 103 ? 2.604 -5.227 -12.009 1.00 96.94 103 ILE A CA 1
ATOM 816 C C . ILE A 1 103 ? 3.522 -5.063 -13.225 1.00 96.94 103 ILE A C 1
ATOM 818 O O . ILE A 1 103 ? 4.735 -5.265 -13.157 1.00 96.94 103 ILE A O 1
ATOM 822 N N . LYS A 1 104 ? 2.945 -4.616 -14.346 1.00 94.88 104 LYS A N 1
ATOM 823 C CA . LYS A 1 104 ? 3.657 -4.383 -15.611 1.00 94.88 104 LYS A CA 1
ATOM 824 C C . LYS A 1 104 ? 3.624 -2.909 -15.999 1.00 94.88 104 LYS A C 1
ATOM 826 O O . LYS A 1 104 ? 2.586 -2.258 -15.951 1.00 94.88 104 LYS A O 1
ATOM 831 N N . SER A 1 105 ? 4.753 -2.391 -16.481 1.00 96.12 105 SER A N 1
ATOM 832 C CA . SER A 1 105 ? 4.895 -0.982 -16.886 1.00 96.12 105 SER A CA 1
ATOM 833 C C . SER A 1 105 ? 4.209 -0.624 -18.211 1.00 96.12 105 SER A C 1
ATOM 835 O O . SER A 1 105 ? 4.180 0.546 -18.589 1.00 96.12 105 SER A O 1
ATOM 837 N N . ASN A 1 106 ? 3.672 -1.608 -18.934 1.00 95.75 106 ASN A N 1
ATOM 838 C CA . ASN A 1 106 ? 3.079 -1.445 -20.263 1.00 95.75 106 ASN A CA 1
ATOM 839 C C . ASN A 1 106 ? 1.719 -2.145 -20.425 1.00 95.75 106 ASN A C 1
ATOM 841 O O . ASN A 1 106 ? 1.246 -2.301 -21.551 1.00 95.75 106 ASN A O 1
ATOM 845 N N . TRP A 1 107 ? 1.111 -2.613 -19.334 1.00 95.81 107 TRP A N 1
ATOM 846 C CA . TRP A 1 107 ? -0.130 -3.380 -19.379 1.00 95.81 107 TRP A CA 1
ATOM 847 C C . TRP A 1 107 ? -0.944 -3.199 -18.097 1.00 95.81 107 TRP A C 1
ATOM 849 O O . TRP A 1 107 ? -0.381 -2.968 -17.031 1.00 95.81 107 TRP A O 1
ATOM 859 N N . THR A 1 108 ? -2.266 -3.318 -18.220 1.00 96.38 108 THR A N 1
ATOM 860 C CA . THR A 1 108 ? -3.232 -3.227 -17.121 1.00 96.38 108 THR A CA 1
ATOM 861 C C . THR A 1 108 ? -4.383 -4.210 -17.348 1.00 96.38 108 THR A C 1
ATOM 863 O O . THR A 1 108 ? -4.640 -4.606 -18.488 1.00 96.38 108 THR A O 1
ATOM 866 N N . SER A 1 109 ? -5.105 -4.568 -16.285 1.00 94.50 109 SER A N 1
ATOM 867 C CA . SER A 1 109 ? -6.281 -5.448 -16.341 1.00 94.50 109 SER A CA 1
ATOM 868 C C . SER A 1 109 ? -7.490 -4.864 -15.621 1.00 94.50 109 SER A C 1
ATOM 870 O O . SER A 1 109 ? -7.340 -4.196 -14.604 1.00 94.50 109 SER A O 1
ATOM 872 N N . ASN A 1 110 ? -8.695 -5.155 -16.109 1.00 91.62 110 ASN A N 1
ATOM 873 C CA . ASN A 1 110 ? -9.943 -4.913 -15.371 1.00 91.62 110 ASN A CA 1
ATOM 874 C C . ASN A 1 110 ? -10.474 -6.182 -14.685 1.00 91.62 110 ASN A C 1
ATOM 876 O O . ASN A 1 110 ? -11.558 -6.154 -14.107 1.00 91.62 110 ASN A O 1
ATOM 880 N N . ASP A 1 111 ? -9.745 -7.294 -14.786 1.00 89.38 111 ASP A N 1
ATOM 881 C CA . ASP A 1 111 ? -10.066 -8.524 -14.071 1.00 89.38 111 ASP A CA 1
ATOM 882 C C . ASP A 1 111 ? -9.893 -8.302 -12.565 1.00 89.38 111 ASP A C 1
ATOM 884 O O . ASP A 1 111 ? -8.853 -7.827 -12.115 1.00 89.38 111 ASP A O 1
ATOM 888 N N . VAL A 1 112 ? -10.921 -8.644 -11.794 1.00 77.75 112 VAL A N 1
ATOM 889 C CA . VAL A 1 112 ? -10.934 -8.504 -10.332 1.00 77.75 112 VAL A CA 1
ATOM 890 C C . VAL A 1 112 ? -10.040 -9.527 -9.627 1.00 77.75 112 VAL A C 1
ATOM 892 O O . VAL A 1 112 ? -9.740 -9.360 -8.451 1.00 77.75 112 VAL A O 1
ATOM 895 N N . THR A 1 113 ? -9.635 -10.588 -10.328 1.00 80.06 113 THR A N 1
ATOM 896 C CA . THR A 1 113 ? -8.800 -11.677 -9.795 1.00 80.06 113 THR A CA 1
ATOM 897 C C . THR A 1 113 ? -7.301 -11.489 -10.046 1.00 80.06 113 THR A C 1
ATOM 899 O O . THR A 1 113 ? -6.493 -12.291 -9.574 1.00 80.06 113 THR A O 1
ATOM 902 N N . TYR A 1 114 ? -6.934 -10.438 -10.784 1.00 76.56 114 TYR A N 1
ATOM 903 C CA . TYR A 1 114 ? -5.555 -10.071 -11.109 1.00 76.56 114 TYR A CA 1
ATOM 904 C C . TYR A 1 114 ? -4.758 -9.622 -9.872 1.00 76.56 114 TYR A C 1
ATOM 906 O O . TYR A 1 114 ? -5.202 -8.713 -9.138 1.00 76.56 114 TYR A O 1
#

Radius of gyration: 15.73 Å; chains: 1; bounding box: 40×27×46 Å

pLDDT: mean 94.95, std 4.63, range [66.56, 98.69]

Secondary structure (DSSP, 8-state):
-TT------PPEEEE-TTS-EEEEPPTTSSHHHHHHHHHHHTTTGGG-SSHHHHHHHHHHHHHHHHHHGGG-S-GGGS-HHHHHHHHHHHH-HHHHHHHHHH--TT-----TT-